Protein AF-A0A1Q5RA06-F1 (afdb_monomer_lite)

Radius of gyration: 14.05 Å; chains: 1; bounding box: 41×23×42 Å

Foldseek 3Di:
DAEDAELVSQQVVQVVQQVCQADEEEYEYPAAYEDDLPRAHDARRHQYEYEYEQVLHEYEPNLRAADHHHPDDHYHYHNYHYYSGDDDDDDDDDDD

Structure (mmCIF, N/CA/C/O backbone):
data_AF-A0A1Q5RA06-F1
#
_entry.id   AF-A0A1Q5RA06-F1
#
loop_
_atom_site.group_PDB
_atom_site.id
_atom_site.type_symbol
_atom_site.label_atom_id
_atom_site.label_alt_id
_atom_site.label_comp_id
_atom_site.label_asym_id
_atom_site.label_entity_id
_atom_site.label_seq_id
_atom_site.pdbx_PDB_ins_code
_atom_site.Cartn_x
_atom_site.Cartn_y
_atom_site.Cartn_z
_atom_site.occupancy
_atom_site.B_iso_or_equiv
_atom_site.auth_seq_id
_atom_site.auth_comp_id
_atom_site.auth_asym_id
_atom_site.auth_atom_id
_atom_site.pdbx_PDB_model_num
ATOM 1 N N . MET A 1 1 ? 12.248 0.221 3.513 1.00 90.38 1 MET A N 1
ATOM 2 C CA . MET A 1 1 ? 11.089 -0.254 4.302 1.00 90.38 1 MET A CA 1
ATOM 3 C C . MET A 1 1 ? 10.152 0.924 4.495 1.00 90.38 1 MET A C 1
ATOM 5 O O . MET A 1 1 ? 10.648 2.026 4.685 1.00 90.38 1 MET A O 1
ATOM 9 N N . LEU A 1 2 ? 8.846 0.706 4.384 1.00 98.12 2 LEU A N 1
ATOM 10 C CA . LEU A 1 2 ? 7.798 1.720 4.524 1.00 98.12 2 LEU A CA 1
ATOM 11 C C . LEU A 1 2 ? 6.869 1.310 5.674 1.00 98.12 2 LEU A C 1
ATOM 13 O O . LEU A 1 2 ? 6.726 0.117 5.942 1.00 98.12 2 LEU A O 1
ATOM 17 N N . ASN A 1 3 ? 6.234 2.275 6.335 1.00 98.31 3 ASN A N 1
ATOM 18 C CA . ASN A 1 3 ? 5.257 2.012 7.391 1.00 98.31 3 ASN A CA 1
ATOM 19 C C . ASN A 1 3 ? 3.995 2.840 7.142 1.00 98.31 3 ASN A C 1
ATOM 21 O O . ASN A 1 3 ? 4.096 3.976 6.680 1.00 98.31 3 ASN A O 1
ATOM 25 N N . ALA A 1 4 ? 2.838 2.279 7.476 1.00 98.50 4 ALA A N 1
ATOM 26 C CA . ALA A 1 4 ? 1.560 2.971 7.432 1.00 98.50 4 ALA A CA 1
ATOM 27 C C . ALA A 1 4 ? 0.791 2.752 8.738 1.00 98.50 4 ALA A C 1
ATOM 29 O O . ALA A 1 4 ? 0.573 1.612 9.151 1.00 98.50 4 ALA A O 1
ATOM 30 N N . SER A 1 5 ? 0.380 3.850 9.364 1.00 98.12 5 SER A N 1
ATOM 31 C CA . SER A 1 5 ? -0.419 3.874 10.598 1.00 98.12 5 SER A CA 1
ATOM 32 C C . SER A 1 5 ? -1.799 4.499 10.398 1.00 98.12 5 SER A C 1
ATOM 34 O O . SER A 1 5 ? -2.620 4.473 11.303 1.00 98.12 5 SER A O 1
ATOM 36 N N . ASP A 1 6 ? -2.058 5.080 9.231 1.00 97.75 6 ASP A N 1
ATOM 37 C CA . ASP A 1 6 ? -3.320 5.716 8.875 1.00 97.75 6 ASP A CA 1
ATOM 38 C C . ASP A 1 6 ? -3.515 5.705 7.351 1.00 97.75 6 ASP A C 1
ATOM 40 O O . ASP A 1 6 ? -2.669 5.235 6.582 1.00 97.75 6 ASP A O 1
ATOM 44 N N . GLY A 1 7 ? -4.651 6.235 6.901 1.00 96.94 7 GLY A N 1
ATOM 45 C CA . GLY A 1 7 ? -4.971 6.309 5.482 1.00 96.94 7 GLY A CA 1
ATOM 46 C C . GLY A 1 7 ? -3.967 7.136 4.670 1.00 96.94 7 GLY A C 1
ATOM 47 O O . GLY A 1 7 ? -3.621 6.759 3.554 1.00 96.94 7 GLY A O 1
ATOM 48 N N . ALA A 1 8 ? -3.467 8.242 5.226 1.00 97.44 8 ALA A N 1
ATOM 49 C CA . ALA A 1 8 ? -2.564 9.153 4.524 1.00 97.44 8 ALA A CA 1
ATOM 50 C C . ALA A 1 8 ? -1.169 8.539 4.318 1.00 97.44 8 ALA A C 1
ATOM 52 O O . ALA A 1 8 ? -0.627 8.572 3.212 1.00 97.44 8 ALA A O 1
ATOM 53 N N . SER A 1 9 ? -0.608 7.928 5.360 1.00 98.31 9 SER A N 1
ATOM 54 C CA . SER A 1 9 ? 0.667 7.207 5.304 1.00 98.31 9 SER A CA 1
ATOM 55 C C . SER A 1 9 ? 0.586 5.970 4.409 1.00 98.31 9 SER A C 1
ATOM 57 O O . SER A 1 9 ? 1.538 5.691 3.678 1.00 98.31 9 SER A O 1
ATOM 59 N N . LEU A 1 10 ? -0.559 5.277 4.374 1.00 98.25 10 LEU A N 1
ATOM 60 C CA . LEU A 1 10 ? -0.789 4.186 3.426 1.00 98.25 10 LEU A CA 1
ATOM 61 C C . LEU A 1 10 ? -0.782 4.684 1.976 1.00 98.25 10 LEU A C 1
ATOM 63 O O . LEU A 1 10 ? -0.095 4.099 1.140 1.00 98.25 10 LEU A O 1
ATOM 67 N N . VAL A 1 11 ? -1.483 5.783 1.679 1.00 98.31 11 VAL A N 1
ATOM 68 C CA . VAL A 1 11 ? -1.450 6.413 0.348 1.00 98.31 11 VAL A CA 1
ATOM 69 C C . VAL A 1 11 ? -0.020 6.796 -0.029 1.00 98.31 11 VAL A C 1
ATOM 71 O O . VAL A 1 11 ? 0.443 6.416 -1.100 1.00 98.31 11 VAL A O 1
ATOM 74 N N . ALA A 1 12 ? 0.714 7.475 0.855 1.00 98.44 12 ALA A N 1
ATOM 75 C CA . ALA A 1 12 ? 2.095 7.879 0.594 1.00 98.44 12 ALA A CA 1
ATOM 76 C C . ALA A 1 12 ? 3.026 6.678 0.330 1.00 98.44 12 ALA A C 1
ATOM 78 O O . ALA A 1 12 ? 3.859 6.717 -0.583 1.00 98.44 12 ALA A O 1
ATOM 79 N N . ALA A 1 13 ? 2.866 5.591 1.090 1.00 98.44 13 ALA A N 1
ATOM 80 C CA . ALA A 1 13 ? 3.645 4.373 0.905 1.00 98.44 13 ALA A CA 1
ATOM 81 C C . ALA A 1 13 ? 3.353 3.702 -0.445 1.00 98.44 13 ALA A C 1
ATOM 83 O O . ALA A 1 13 ? 4.284 3.341 -1.165 1.00 98.44 13 ALA A O 1
ATOM 84 N N . LEU A 1 14 ? 2.077 3.569 -0.814 1.00 98.06 14 LEU A N 1
ATOM 85 C CA . LEU A 1 14 ? 1.688 2.965 -2.087 1.00 98.06 14 LEU A CA 1
ATOM 86 C C . LEU A 1 14 ? 2.088 3.846 -3.285 1.00 98.06 14 LEU A C 1
ATOM 88 O O . LEU A 1 14 ? 2.590 3.317 -4.269 1.00 98.06 14 LEU A O 1
ATOM 92 N N . THR A 1 15 ? 1.991 5.176 -3.177 1.00 98.19 15 THR A N 1
ATOM 93 C CA . THR A 1 15 ? 2.512 6.117 -4.190 1.00 98.19 15 THR A CA 1
ATOM 94 C C . THR A 1 15 ? 4.026 5.985 -4.361 1.00 98.19 15 THR A C 1
ATOM 96 O O . THR A 1 15 ? 4.542 6.062 -5.473 1.00 98.19 15 THR A O 1
ATOM 99 N N . THR A 1 16 ? 4.765 5.758 -3.272 1.00 98.25 16 THR A N 1
ATOM 100 C CA . THR A 1 16 ? 6.215 5.514 -3.348 1.00 98.25 16 THR A CA 1
ATOM 101 C C . THR A 1 16 ? 6.520 4.237 -4.129 1.00 98.25 16 THR A C 1
ATOM 103 O O . THR A 1 16 ? 7.433 4.236 -4.950 1.00 98.25 16 THR A O 1
ATOM 106 N N . ILE A 1 17 ? 5.752 3.169 -3.896 1.00 98.00 17 ILE A N 1
ATOM 107 C CA . ILE A 1 17 ? 5.892 1.893 -4.610 1.00 98.00 17 ILE A CA 1
ATOM 108 C C . ILE A 1 17 ? 5.588 2.071 -6.104 1.00 98.00 17 ILE A C 1
ATOM 110 O O . ILE A 1 17 ? 6.383 1.643 -6.936 1.00 98.00 17 ILE A O 1
ATOM 114 N N . ASP A 1 18 ? 4.481 2.741 -6.430 1.00 97.12 18 ASP A N 1
ATOM 115 C CA . ASP A 1 18 ? 4.022 2.977 -7.805 1.00 97.12 18 ASP A CA 1
ATOM 116 C C . ASP A 1 18 ? 5.018 3.817 -8.625 1.00 97.12 18 ASP A C 1
ATOM 118 O O . ASP A 1 18 ? 5.332 3.488 -9.767 1.00 97.12 18 ASP A O 1
ATOM 122 N N . ASN A 1 19 ? 5.611 4.846 -8.011 1.00 97.31 19 ASN A N 1
ATOM 123 C CA . ASN A 1 19 ? 6.622 5.693 -8.655 1.00 97.31 19 ASN A CA 1
ATOM 124 C C . ASN A 1 19 ? 7.991 5.011 -8.825 1.00 97.31 19 ASN A C 1
ATOM 126 O O . ASN A 1 19 ? 8.849 5.530 -9.539 1.00 97.31 19 ASN A O 1
ATOM 130 N N . ASN A 1 20 ? 8.229 3.876 -8.162 1.00 97.19 20 ASN A N 1
ATOM 131 C CA . ASN A 1 20 ? 9.512 3.170 -8.180 1.00 97.19 20 ASN A CA 1
ATOM 132 C C . ASN A 1 20 ? 9.310 1.678 -8.502 1.00 97.19 20 ASN A C 1
ATOM 134 O O . ASN A 1 20 ? 9.699 0.813 -7.709 1.00 97.19 20 ASN A O 1
ATOM 138 N N . PRO A 1 21 ? 8.734 1.344 -9.673 1.00 96.12 21 PRO A N 1
ATOM 139 C CA . PRO A 1 21 ? 8.248 -0.002 -9.965 1.00 96.12 21 PRO A CA 1
ATOM 140 C C . PRO A 1 21 ? 9.357 -1.065 -9.956 1.00 96.12 21 PRO A C 1
ATOM 142 O O . PRO A 1 21 ? 9.085 -2.219 -9.635 1.00 96.12 21 PRO A O 1
ATOM 145 N N . GLY A 1 22 ? 10.605 -0.686 -10.255 1.00 97.50 22 GLY A N 1
ATOM 146 C CA . GLY A 1 22 ? 11.774 -1.574 -10.251 1.00 97.50 22 GLY A CA 1
ATOM 147 C C . GLY A 1 22 ? 12.317 -1.931 -8.864 1.00 97.50 22 GLY A C 1
ATOM 148 O O . GLY A 1 22 ? 13.163 -2.817 -8.753 1.00 97.50 22 GLY A O 1
ATOM 149 N N . THR A 1 23 ? 11.829 -1.302 -7.796 1.00 97.44 23 THR A N 1
ATOM 150 C CA . THR A 1 23 ? 12.363 -1.479 -6.440 1.00 97.44 23 THR A CA 1
ATOM 151 C C . THR A 1 23 ? 11.493 -2.430 -5.625 1.00 97.44 23 THR A C 1
ATOM 153 O O . THR A 1 23 ? 10.268 -2.348 -5.639 1.00 97.44 23 THR A O 1
ATOM 156 N N . SER A 1 24 ? 12.126 -3.348 -4.888 1.00 97.38 24 SER A N 1
ATOM 157 C CA . SER A 1 24 ? 11.407 -4.211 -3.946 1.00 97.38 24 SER A CA 1
ATOM 158 C C . SER A 1 24 ? 11.116 -3.467 -2.644 1.00 97.38 24 SER A C 1
ATOM 160 O O . SER A 1 24 ? 12.005 -2.838 -2.066 1.00 97.38 24 SER A O 1
ATOM 162 N N . TYR A 1 25 ? 9.886 -3.585 -2.147 1.00 98.38 25 TY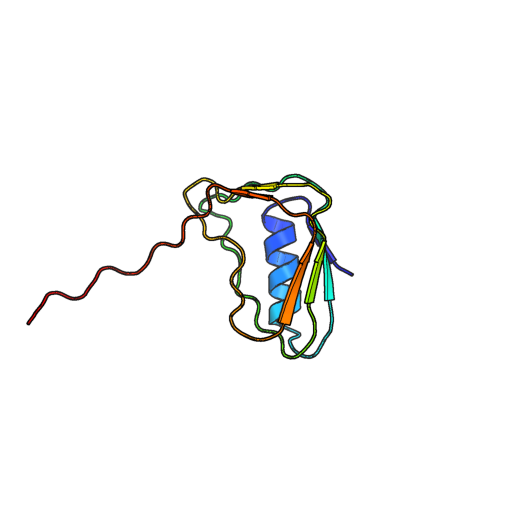R A N 1
ATOM 163 C CA . TYR A 1 25 ? 9.445 -2.903 -0.931 1.00 98.38 25 TYR A CA 1
ATOM 164 C C . TYR A 1 25 ? 8.857 -3.868 0.092 1.00 98.38 25 TYR A C 1
ATOM 166 O O . TYR A 1 25 ? 8.119 -4.792 -0.242 1.00 98.38 25 TYR A O 1
ATOM 174 N N . THR A 1 26 ? 9.128 -3.572 1.363 1.00 98.56 26 THR A N 1
ATOM 175 C CA . THR A 1 26 ? 8.363 -4.085 2.502 1.00 98.56 26 THR A CA 1
ATOM 176 C C . THR A 1 26 ? 7.607 -2.921 3.126 1.00 98.56 26 THR A C 1
ATOM 178 O O . THR A 1 26 ? 8.245 -1.956 3.563 1.00 98.56 26 THR A O 1
ATOM 181 N N . LEU A 1 27 ? 6.281 -3.021 3.156 1.00 98.62 27 LEU A N 1
ATOM 182 C CA . LEU A 1 27 ? 5.359 -2.100 3.813 1.00 98.62 27 LEU A CA 1
ATOM 183 C C . LEU A 1 27 ? 4.784 -2.777 5.060 1.00 98.62 27 LEU A C 1
ATOM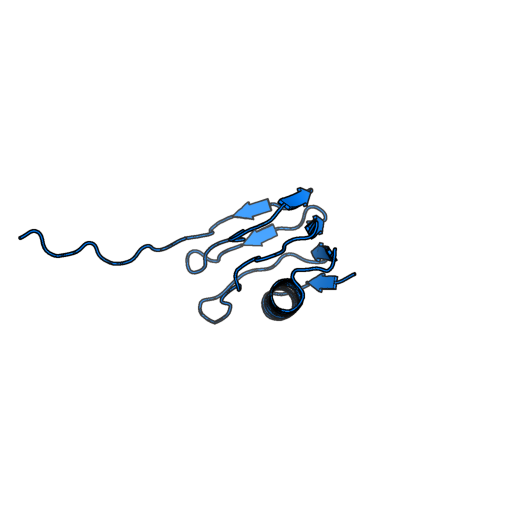 185 O O . LEU A 1 27 ? 4.142 -3.817 4.944 1.00 98.62 27 LEU A O 1
ATOM 189 N N . ASN A 1 28 ? 4.988 -2.191 6.237 1.00 98.75 28 ASN A N 1
ATOM 190 C CA . ASN A 1 28 ? 4.347 -2.656 7.465 1.00 98.75 28 ASN A CA 1
ATOM 191 C C . ASN A 1 28 ? 3.125 -1.795 7.786 1.00 98.75 28 ASN A C 1
ATOM 193 O O . ASN A 1 28 ? 3.222 -0.568 7.850 1.00 98.75 28 ASN A O 1
ATOM 197 N N . ILE A 1 29 ? 1.996 -2.445 8.037 1.00 98.69 29 ILE A N 1
ATOM 198 C CA . ILE A 1 29 ? 0.841 -1.829 8.678 1.00 98.69 29 ILE A CA 1
ATOM 199 C C . ILE A 1 29 ? 1.100 -1.860 10.183 1.00 98.69 29 ILE A C 1
ATOM 201 O O . ILE A 1 29 ? 1.395 -2.917 10.741 1.00 98.69 29 ILE A O 1
ATOM 205 N N . THR A 1 30 ? 1.064 -0.696 10.826 1.00 98.62 30 THR A N 1
ATOM 206 C CA . THR A 1 30 ? 1.446 -0.545 12.239 1.00 98.62 30 THR A CA 1
ATOM 207 C C . THR A 1 30 ? 0.272 -0.207 13.153 1.00 98.62 30 THR A C 1
ATOM 209 O O . THR A 1 30 ? 0.451 -0.197 14.369 1.00 98.62 30 THR A O 1
ATOM 212 N N . GLN A 1 31 ? -0.911 0.056 12.587 1.00 98.56 31 GLN A N 1
ATOM 213 C CA . GLN A 1 31 ? -2.174 0.297 13.291 1.00 98.56 31 GLN A CA 1
ATOM 214 C C . GLN A 1 31 ? -3.363 -0.125 12.415 1.00 98.56 31 GLN A C 1
ATOM 216 O O . GLN A 1 31 ? -3.205 -0.369 11.219 1.00 98.56 31 GLN A O 1
ATOM 221 N N . ASN A 1 32 ? -4.565 -0.178 12.995 1.00 98.69 32 ASN A N 1
ATOM 222 C CA . ASN A 1 32 ? -5.791 -0.286 12.205 1.00 98.69 32 ASN A CA 1
ATOM 223 C C . ASN A 1 32 ? -5.981 0.978 11.360 1.00 98.69 32 ASN A C 1
ATOM 225 O O . ASN A 1 32 ? -5.855 2.090 11.868 1.00 98.69 32 ASN A O 1
ATOM 229 N N . ILE A 1 33 ? -6.320 0.801 10.086 1.00 98.56 33 ILE A N 1
ATOM 230 C CA . ILE A 1 33 ? -6.496 1.885 9.122 1.00 98.56 33 ILE A CA 1
ATOM 231 C C . ILE A 1 33 ? -7.934 1.861 8.621 1.00 98.56 33 ILE A C 1
ATOM 233 O O . ILE A 1 33 ? -8.362 0.880 8.018 1.00 98.56 33 ILE A O 1
ATOM 237 N N . THR A 1 34 ? -8.657 2.962 8.811 1.00 97.94 34 THR A N 1
ATOM 238 C CA . THR A 1 34 ? -9.975 3.180 8.204 1.00 97.94 34 THR A CA 1
ATOM 239 C C . THR A 1 34 ? -9.849 4.177 7.061 1.00 97.94 34 THR A C 1
ATOM 241 O O . THR A 1 34 ? -9.365 5.295 7.245 1.00 97.94 34 THR A O 1
ATOM 244 N N . LEU A 1 35 ? -10.284 3.774 5.871 1.00 96.94 35 LEU A N 1
ATOM 245 C CA . LEU A 1 35 ? -10.362 4.631 4.700 1.00 96.94 35 LEU A CA 1
ATOM 246 C C . LEU A 1 35 ? -11.655 5.443 4.724 1.00 96.94 35 LEU A C 1
ATOM 248 O O . LEU A 1 35 ? -12.718 4.966 5.118 1.00 96.94 35 LEU A O 1
ATOM 252 N N . THR A 1 36 ? -11.556 6.678 4.248 1.00 95.50 36 THR A N 1
ATOM 253 C CA . THR A 1 36 ? -12.695 7.583 4.080 1.00 95.50 36 THR A CA 1
ATOM 254 C C . THR A 1 36 ? -12.840 7.964 2.610 1.00 95.50 36 THR A C 1
ATOM 256 O O . THR A 1 36 ? -11.978 7.658 1.784 1.00 95.50 36 THR A O 1
ATOM 259 N N . SER A 1 37 ? -13.904 8.682 2.251 1.00 90.88 37 SER A N 1
ATOM 260 C CA . SER A 1 37 ? -14.077 9.203 0.888 1.00 90.88 37 SER A 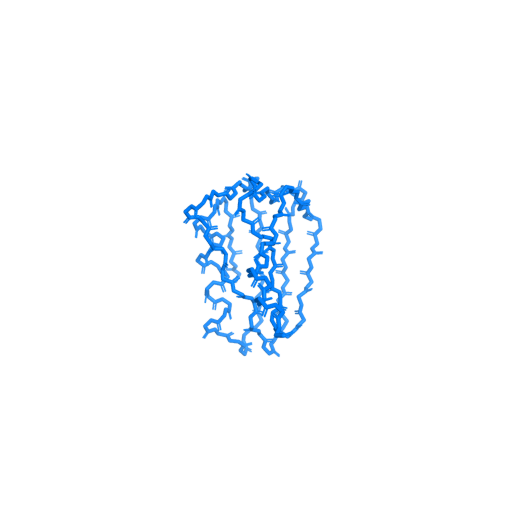CA 1
ATOM 261 C C . SER A 1 37 ? -12.900 10.073 0.416 1.00 90.88 37 SER A C 1
ATOM 263 O O . SER A 1 37 ? -12.625 10.103 -0.778 1.00 90.88 37 SER A O 1
ATOM 265 N N . GLY A 1 38 ? -12.164 10.715 1.333 1.00 90.19 38 GLY A N 1
ATOM 266 C CA . GLY A 1 38 ? -10.959 11.494 1.025 1.00 90.19 38 GLY A CA 1
ATOM 267 C C . GLY A 1 38 ? -9.669 10.674 0.898 1.00 90.19 38 GLY A C 1
ATOM 268 O O . GLY A 1 38 ? -8.626 11.231 0.568 1.00 90.19 38 GLY A O 1
ATOM 269 N N . THR A 1 39 ? -9.705 9.366 1.165 1.00 90.81 39 THR A N 1
ATOM 270 C CA . THR A 1 39 ? -8.522 8.494 1.195 1.00 90.81 39 THR A CA 1
ATOM 271 C C . THR A 1 39 ? -8.542 7.500 0.035 1.00 90.81 39 THR A C 1
ATO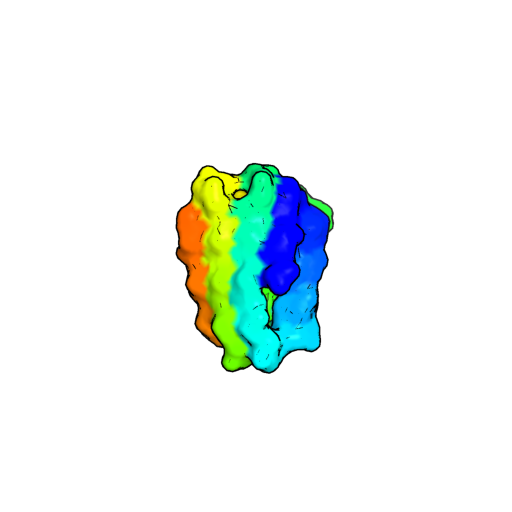M 273 O O . THR A 1 39 ? -8.810 6.312 0.211 1.00 90.81 39 THR A O 1
ATOM 276 N N . THR A 1 40 ? -8.254 7.982 -1.172 1.00 92.06 40 THR A N 1
ATOM 277 C CA . THR A 1 40 ? -8.157 7.117 -2.355 1.00 92.06 40 THR A CA 1
ATOM 278 C C . THR A 1 40 ? -6.796 6.437 -2.395 1.00 92.06 40 THR A C 1
ATOM 280 O O . THR A 1 40 ? -5.771 7.096 -2.563 1.00 92.06 40 THR A O 1
ATOM 283 N N . LEU A 1 41 ? -6.777 5.109 -2.269 1.00 95.50 41 LEU A N 1
ATOM 284 C CA . LEU A 1 41 ? -5.544 4.344 -2.438 1.00 95.50 41 LEU A CA 1
ATOM 285 C C . LEU A 1 41 ? -5.108 4.364 -3.912 1.00 95.50 41 LEU A C 1
ATOM 287 O O . LEU A 1 41 ? -5.954 4.140 -4.782 1.00 95.50 41 LEU A O 1
ATOM 291 N N . PRO A 1 42 ? -3.817 4.569 -4.225 1.00 95.81 42 PRO A N 1
ATOM 292 C CA . PRO A 1 42 ? -3.310 4.395 -5.582 1.00 95.81 42 PRO A CA 1
ATOM 293 C C . PRO A 1 42 ? -3.323 2.909 -5.977 1.00 95.81 42 PRO A C 1
ATOM 295 O O . PRO A 1 42 ? -3.767 2.030 -5.223 1.00 95.81 42 PRO A O 1
ATOM 298 N N . VAL A 1 43 ? -2.947 2.621 -7.218 1.00 95.88 43 VAL A N 1
ATOM 299 C CA . VAL A 1 43 ? -2.717 1.240 -7.655 1.00 95.88 43 VAL A CA 1
ATOM 300 C C . VAL A 1 43 ? -1.337 0.780 -7.192 1.00 95.88 43 VAL A C 1
ATOM 302 O O . VAL A 1 43 ? -0.497 1.593 -6.818 1.00 95.88 43 VAL A O 1
ATOM 305 N N . ILE A 1 44 ? -1.107 -0.527 -7.195 1.00 97.50 44 ILE A N 1
ATOM 306 C CA . ILE A 1 44 ? 0.228 -1.100 -7.050 1.00 97.50 44 ILE A CA 1
ATOM 307 C C . ILE A 1 44 ? 0.661 -1.558 -8.439 1.00 97.50 44 ILE A C 1
ATOM 309 O O . ILE A 1 44 ? 0.173 -2.574 -8.940 1.00 97.50 44 ILE A O 1
ATOM 313 N N . ASN A 1 45 ? 1.545 -0.787 -9.064 1.00 96.44 45 ASN A N 1
ATOM 314 C CA . ASN A 1 45 ? 2.200 -1.123 -10.320 1.00 96.44 45 ASN A CA 1
ATOM 315 C C . ASN A 1 45 ? 3.695 -1.322 -10.041 1.00 96.44 45 ASN A C 1
ATOM 317 O O . ASN A 1 45 ? 4.435 -0.356 -9.878 1.00 96.44 45 ASN A O 1
ATOM 321 N N . SER A 1 46 ? 4.148 -2.570 -9.923 1.00 95.81 46 SER A N 1
ATOM 322 C CA . SER A 1 46 ? 5.552 -2.868 -9.626 1.00 95.81 46 SER A CA 1
ATOM 323 C C . SER A 1 46 ? 6.057 -4.002 -10.508 1.00 95.81 46 SER A C 1
ATOM 325 O O . SER A 1 46 ? 5.384 -5.007 -10.686 1.00 95.81 46 SER A O 1
ATOM 327 N N . SER A 1 47 ? 7.265 -3.870 -11.050 1.00 96.38 47 SER A N 1
ATOM 328 C CA . SER A 1 47 ? 7.965 -4.967 -11.728 1.00 96.38 47 SER A CA 1
ATOM 329 C C . SER A 1 47 ? 8.820 -5.797 -10.761 1.00 96.38 47 SER A C 1
ATOM 331 O O . SER A 1 47 ? 9.410 -6.798 -11.160 1.00 96.38 47 SER A O 1
ATOM 333 N N . SER A 1 48 ? 8.899 -5.373 -9.497 1.00 96.56 48 SER A N 1
ATOM 334 C CA . SER A 1 48 ? 9.631 -6.010 -8.403 1.00 96.56 48 SER A CA 1
ATOM 335 C C . SER A 1 48 ? 8.674 -6.565 -7.342 1.00 96.56 48 SER A C 1
ATOM 337 O O . SER A 1 48 ? 7.456 -6.402 -7.413 1.00 96.56 48 SER A O 1
ATOM 339 N N . ARG A 1 49 ? 9.213 -7.273 -6.338 1.00 96.38 49 ARG A N 1
ATOM 340 C CA . ARG A 1 49 ? 8.393 -7.866 -5.274 1.00 96.38 49 ARG A CA 1
ATOM 341 C C . ARG A 1 49 ? 8.001 -6.821 -4.231 1.00 96.38 49 ARG A C 1
ATOM 343 O O . ARG A 1 49 ? 8.863 -6.192 -3.617 1.00 96.38 49 ARG A O 1
ATOM 350 N N . VAL A 1 50 ? 6.707 -6.731 -3.943 1.00 98.44 50 VAL A N 1
ATOM 351 C CA . VAL A 1 50 ? 6.175 -5.962 -2.811 1.00 98.44 50 VAL A CA 1
ATOM 352 C C . VAL A 1 50 ? 5.679 -6.931 -1.743 1.00 98.44 50 VAL A C 1
ATOM 354 O O . VAL A 1 50 ? 5.005 -7.915 -2.038 1.00 98.44 50 VAL A O 1
ATOM 357 N N . THR A 1 51 ? 6.025 -6.673 -0.487 1.00 98.69 51 THR A N 1
ATOM 358 C CA . THR A 1 51 ? 5.505 -7.407 0.672 1.00 98.69 51 THR A CA 1
ATOM 359 C C . THR A 1 51 ? 4.780 -6.437 1.592 1.00 98.69 51 THR A C 1
ATOM 361 O O . THR A 1 51 ? 5.368 -5.453 2.034 1.00 98.69 51 THR A O 1
ATOM 364 N N . ILE A 1 52 ? 3.516 -6.716 1.891 1.00 98.62 52 ILE A N 1
ATOM 365 C CA . ILE A 1 52 ? 2.693 -5.967 2.838 1.00 98.62 52 ILE A CA 1
ATOM 366 C C . ILE A 1 52 ? 2.510 -6.840 4.079 1.00 98.62 52 ILE A C 1
ATOM 368 O O . ILE A 1 52 ? 1.860 -7.883 4.031 1.00 98.62 52 ILE A O 1
ATOM 372 N N . ASN A 1 53 ? 3.093 -6.413 5.193 1.00 98.75 53 ASN A N 1
ATOM 373 C CA . ASN A 1 53 ? 2.948 -7.063 6.488 1.00 98.75 53 ASN A CA 1
ATOM 374 C C . ASN A 1 53 ? 1.840 -6.359 7.269 1.00 98.75 53 ASN A C 1
ATOM 376 O O . ASN A 1 53 ? 2.024 -5.240 7.735 1.00 98.75 53 ASN A O 1
ATOM 380 N N . GLY A 1 54 ? 0.696 -7.017 7.405 1.00 98.31 54 GLY A N 1
ATOM 381 C CA . GLY A 1 54 ? -0.486 -6.488 8.074 1.00 98.31 54 GLY A CA 1
ATOM 382 C C . GLY A 1 54 ? -0.416 -6.469 9.594 1.00 98.31 54 GLY A C 1
ATOM 383 O O . GLY A 1 54 ? -1.167 -5.728 10.207 1.00 98.31 54 GLY A O 1
ATOM 384 N N . GLY A 1 55 ? 0.456 -7.266 10.220 1.00 97.44 55 GLY A N 1
ATOM 385 C CA . GLY A 1 55 ? 0.647 -7.242 11.676 1.00 97.44 55 GLY A CA 1
ATOM 386 C C . GLY A 1 55 ? -0.589 -7.625 12.506 1.00 97.44 55 GLY A C 1
ATOM 387 O O . GLY A 1 55 ? -0.670 -7.230 13.663 1.00 97.44 55 GLY A O 1
ATOM 388 N N . ASN A 1 56 ? -1.535 -8.380 11.936 1.00 98.31 56 ASN A N 1
ATOM 389 C CA . ASN A 1 56 ? -2.871 -8.661 12.485 1.00 98.31 56 ASN A CA 1
ATOM 390 C C . ASN A 1 56 ? -3.774 -7.419 12.629 1.00 98.31 56 ASN A C 1
ATOM 392 O O . ASN A 1 56 ? -4.787 -7.473 13.326 1.00 98.31 56 ASN A O 1
ATOM 396 N N . PHE A 1 57 ? -3.433 -6.311 11.968 1.00 98.81 57 PHE A N 1
ATOM 397 C CA . PHE A 1 57 ? -4.282 -5.127 11.895 1.00 98.81 57 PHE A CA 1
ATOM 398 C C . PHE A 1 57 ? -5.337 -5.250 10.793 1.00 98.81 57 PHE A C 1
ATOM 400 O O . PHE A 1 57 ? -5.343 -6.182 9.981 1.00 98.81 57 PHE A O 1
ATOM 407 N N . THR A 1 58 ? -6.244 -4.278 10.783 1.00 98.81 58 THR A N 1
ATOM 408 C CA . THR A 1 58 ? -7.346 -4.179 9.828 1.00 98.81 58 THR A CA 1
ATOM 409 C C . THR A 1 58 ? -7.161 -2.990 8.892 1.00 98.81 58 THR A C 1
ATOM 411 O O . THR A 1 58 ? -6.883 -1.880 9.342 1.00 98.81 58 THR A O 1
ATOM 414 N N . LEU A 1 59 ? -7.373 -3.218 7.596 1.00 98.56 59 LEU A N 1
ATOM 415 C CA . LEU A 1 59 ? -7.669 -2.197 6.597 1.00 98.56 59 LEU A CA 1
ATOM 416 C C . LEU A 1 59 ? -9.183 -2.195 6.344 1.00 98.56 59 LEU A C 1
ATOM 418 O O . LEU A 1 59 ? -9.719 -3.092 5.691 1.00 98.56 59 LEU A O 1
ATOM 422 N N . ASP A 1 60 ? -9.870 -1.192 6.875 1.00 98.38 60 ASP A N 1
ATOM 423 C CA . ASP A 1 60 ? -11.308 -0.998 6.717 1.00 98.38 60 ASP A CA 1
ATOM 424 C C . ASP A 1 60 ? -11.577 0.004 5.586 1.00 98.38 60 ASP A C 1
ATOM 426 O O . ASP A 1 60 ? -11.148 1.154 5.652 1.00 98.38 60 ASP A O 1
ATOM 430 N N . GLY A 1 61 ? -12.277 -0.416 4.532 1.00 97.31 61 GLY A N 1
ATOM 431 C CA . GLY A 1 61 ? -12.623 0.444 3.395 1.00 97.31 61 GLY A CA 1
ATOM 432 C C . GLY A 1 61 ? -13.755 1.447 3.654 1.00 97.31 61 GLY A C 1
ATOM 433 O O . GLY A 1 61 ? -14.119 2.209 2.753 1.00 97.31 61 GLY A O 1
ATOM 434 N N . GLY A 1 62 ? -14.356 1.432 4.846 1.00 96.06 62 GLY A N 1
ATOM 435 C CA . GLY A 1 62 ? -15.414 2.345 5.275 1.00 96.06 62 GLY A CA 1
ATOM 436 C C . GLY A 1 62 ? -16.715 2.244 4.471 1.00 96.06 62 GLY A C 1
ATOM 437 O O . GLY A 1 62 ? -17.545 3.145 4.542 1.00 96.06 62 GLY A O 1
ATOM 438 N N . GLY A 1 63 ? -16.888 1.210 3.638 1.00 95.88 63 GLY A N 1
ATOM 439 C CA . GLY A 1 63 ? -18.002 1.093 2.685 1.00 95.88 63 GLY A CA 1
ATOM 440 C C . GLY A 1 63 ? -17.926 2.067 1.496 1.00 95.88 63 GLY A C 1
ATOM 441 O O . GLY A 1 63 ? -18.846 2.135 0.669 1.00 95.88 63 GLY A O 1
ATOM 442 N N . VAL A 1 64 ? -16.843 2.842 1.403 1.00 93.62 64 VAL A N 1
ATOM 443 C CA . VAL A 1 64 ? -16.705 3.974 0.472 1.00 93.62 64 VAL A CA 1
ATOM 444 C C . VAL A 1 64 ? -15.478 3.876 -0.425 1.00 93.62 64 VAL A C 1
ATOM 446 O O . VAL A 1 64 ? -15.476 4.489 -1.488 1.00 93.62 64 VAL A O 1
ATOM 449 N N . GLN A 1 65 ? -14.465 3.102 -0.032 1.00 94.50 65 GLN A N 1
ATOM 450 C CA . GLN A 1 65 ? -13.224 2.932 -0.780 1.00 94.50 65 GLN A CA 1
ATOM 451 C C . GLN A 1 65 ? -12.950 1.467 -1.099 1.00 94.50 65 GLN A C 1
ATOM 453 O O . GLN A 1 65 ? -13.307 0.559 -0.345 1.00 94.50 65 GLN A O 1
ATOM 458 N N . ARG A 1 66 ? -12.258 1.245 -2.219 1.00 95.31 66 ARG A N 1
ATOM 459 C CA . ARG A 1 66 ? -11.731 -0.074 -2.579 1.00 95.31 66 ARG A CA 1
ATOM 460 C C . ARG A 1 66 ? -10.569 -0.469 -1.665 1.00 95.31 66 ARG A C 1
ATOM 462 O O . ARG A 1 66 ? -9.927 0.376 -1.048 1.00 95.31 66 ARG A O 1
ATOM 469 N N . GLY A 1 67 ? -10.265 -1.763 -1.643 1.00 95.25 67 GLY A N 1
ATOM 470 C CA . GLY A 1 67 ? -9.065 -2.283 -0.996 1.00 95.25 67 GLY A CA 1
ATOM 471 C C . GLY A 1 67 ? -7.801 -2.069 -1.836 1.00 95.25 67 GLY A C 1
ATOM 472 O O . GLY A 1 67 ? -7.739 -1.220 -2.736 1.00 95.25 67 GLY A O 1
ATOM 473 N N . LEU A 1 68 ? -6.789 -2.891 -1.556 1.00 96.75 68 LEU A N 1
ATOM 474 C CA . LEU A 1 68 ? -5.557 -2.956 -2.342 1.00 96.75 68 LEU A CA 1
ATOM 475 C C . LEU A 1 68 ? -5.877 -3.358 -3.790 1.00 96.75 68 LEU A C 1
ATOM 477 O O . LEU A 1 68 ? -6.637 -4.296 -4.018 1.00 96.75 68 LEU A O 1
ATOM 481 N N . PHE A 1 69 ? -5.283 -2.666 -4.763 1.00 96.50 69 PHE A N 1
ATOM 482 C CA . PHE A 1 69 ? -5.443 -2.992 -6.180 1.00 96.50 69 PHE A CA 1
ATOM 483 C C . PHE A 1 69 ? -4.074 -3.179 -6.820 1.00 96.50 69 PHE A C 1
ATOM 485 O O . PHE A 1 69 ? -3.336 -2.214 -7.013 1.00 96.50 69 PHE A O 1
ATOM 492 N N . VAL A 1 70 ? -3.743 -4.432 -7.121 1.00 97.38 70 VAL A N 1
ATOM 493 C CA . VAL A 1 70 ? -2.519 -4.793 -7.835 1.00 97.38 70 VAL A CA 1
ATOM 494 C C . VAL A 1 70 ? -2.805 -4.700 -9.325 1.00 97.38 70 VAL A C 1
ATOM 496 O O . VAL A 1 70 ? -3.546 -5.519 -9.863 1.00 97.38 70 VAL A O 1
ATOM 499 N N . TYR A 1 71 ? -2.252 -3.678 -9.971 1.00 96.88 71 TYR A N 1
ATOM 500 C CA . TYR A 1 71 ? -2.369 -3.504 -11.414 1.00 96.88 71 TYR A CA 1
ATOM 501 C C . TYR A 1 71 ? -1.362 -4.391 -12.152 1.00 96.88 71 TYR A C 1
ATOM 503 O O . TYR A 1 71 ? -1.704 -5.031 -13.143 1.00 96.88 71 TYR A O 1
ATOM 511 N N . SER A 1 72 ? -0.128 -4.464 -11.647 1.00 96.00 72 SER A N 1
ATOM 512 C CA . SER A 1 72 ? 0.906 -5.354 -12.173 1.00 96.00 72 SER A CA 1
ATOM 513 C C . SER A 1 72 ? 1.892 -5.772 -11.078 1.00 96.00 72 SER A C 1
ATOM 515 O O . SER A 1 72 ? 2.029 -5.092 -10.055 1.00 96.00 72 SER A O 1
ATOM 517 N N . GLY A 1 73 ? 2.579 -6.894 -11.304 1.00 95.31 73 GLY A N 1
ATOM 518 C CA . GLY A 1 73 ? 3.599 -7.418 -10.399 1.00 95.31 73 GLY A CA 1
ATOM 519 C C . GLY A 1 73 ? 3.105 -8.446 -9.394 1.00 95.31 73 GLY A C 1
ATOM 520 O O . GLY A 1 73 ? 1.972 -8.923 -9.446 1.00 95.31 73 GLY A O 1
ATOM 521 N N . THR A 1 74 ? 3.990 -8.772 -8.452 1.00 97.06 74 THR A N 1
ATOM 522 C CA . THR A 1 74 ? 3.732 -9.755 -7.395 1.00 97.06 74 THR A CA 1
ATOM 523 C C . THR A 1 74 ? 3.720 -9.067 -6.038 1.00 97.06 74 THR A C 1
ATOM 525 O O . THR A 1 74 ? 4.742 -8.544 -5.580 1.00 97.06 74 THR A O 1
ATOM 528 N N . VAL A 1 75 ? 2.569 -9.127 -5.366 1.00 98.25 75 VAL A N 1
ATOM 529 C CA . VAL A 1 75 ? 2.376 -8.584 -4.019 1.00 98.25 75 VAL A CA 1
ATOM 530 C C . VAL A 1 75 ? 2.044 -9.717 -3.057 1.00 98.25 75 VAL A C 1
ATOM 532 O O . VAL A 1 75 ? 1.039 -10.402 -3.221 1.00 98.25 75 VAL A O 1
ATOM 535 N N . ALA A 1 76 ? 2.878 -9.901 -2.035 1.00 98.50 76 ALA A N 1
ATOM 536 C CA . ALA A 1 76 ? 2.566 -10.768 -0.905 1.00 98.50 76 ALA A CA 1
ATOM 537 C C . ALA A 1 76 ? 1.883 -9.943 0.190 1.00 98.50 76 ALA A C 1
ATOM 539 O O . ALA A 1 76 ? 2.429 -8.922 0.609 1.00 98.50 76 ALA A O 1
ATOM 540 N N . VAL A 1 77 ? 0.717 -10.380 0.667 1.00 98.38 77 VAL A N 1
ATOM 541 C CA . VAL A 1 77 ? 0.002 -9.754 1.788 1.00 98.38 77 VAL A CA 1
ATOM 542 C C . VAL A 1 77 ? -0.076 -10.762 2.926 1.00 98.38 77 VAL A C 1
ATOM 544 O O . VAL A 1 77 ? -0.649 -11.835 2.762 1.00 98.38 77 VAL A O 1
ATOM 547 N N . ASN A 1 78 ? 0.505 -10.420 4.073 1.00 98.50 78 ASN A N 1
ATOM 548 C CA . ASN A 1 78 ? 0.622 -11.319 5.218 1.00 98.50 78 ASN A CA 1
ATOM 549 C C . ASN A 1 78 ? -0.144 -10.747 6.409 1.00 98.50 78 ASN A C 1
ATOM 551 O O . ASN A 1 78 ? 0.125 -9.614 6.797 1.00 98.50 78 ASN A O 1
ATOM 555 N N . ASN A 1 79 ? -1.017 -11.532 7.045 1.00 98.31 79 ASN A N 1
ATOM 556 C CA . ASN A 1 79 ? -1.645 -11.185 8.329 1.00 98.31 79 ASN A CA 1
ATOM 557 C C . ASN A 1 79 ? -2.350 -9.808 8.335 1.00 98.31 79 ASN A C 1
ATOM 559 O O . ASN A 1 79 ? -2.143 -9.018 9.252 1.00 98.31 79 ASN A O 1
ATOM 563 N N . LEU A 1 80 ? -3.131 -9.497 7.294 1.00 98.62 80 LEU A N 1
ATOM 564 C CA . LEU A 1 80 ? -3.932 -8.270 7.182 1.00 98.62 80 LEU A CA 1
ATOM 565 C C . LEU A 1 80 ? -5.406 -8.644 7.010 1.00 98.62 80 LEU A C 1
ATOM 567 O O . LEU A 1 80 ? -5.747 -9.333 6.047 1.00 98.62 80 LEU A O 1
ATOM 571 N N . THR A 1 81 ? -6.279 -8.149 7.883 1.00 98.75 81 THR A N 1
ATOM 572 C CA . THR A 1 81 ? -7.727 -8.212 7.645 1.00 98.75 81 THR A CA 1
ATOM 573 C C . THR A 1 81 ? -8.115 -7.067 6.717 1.00 98.75 81 THR A C 1
ATO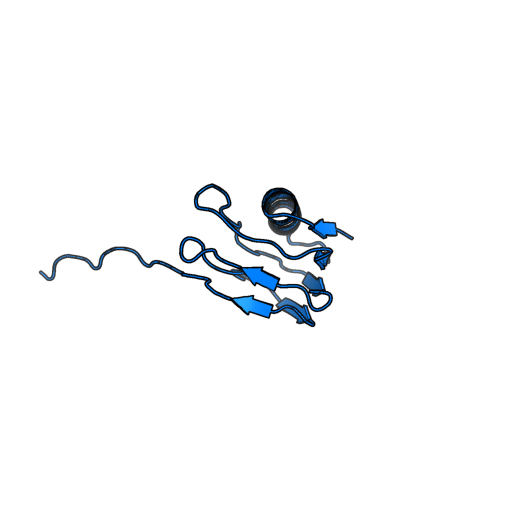M 575 O O . THR A 1 81 ? -7.796 -5.916 6.999 1.00 98.75 81 THR A O 1
ATOM 578 N N . ILE A 1 82 ? -8.811 -7.358 5.618 1.00 98.31 82 ILE A N 1
ATOM 579 C CA . ILE A 1 82 ? -9.414 -6.335 4.754 1.00 98.31 82 ILE A CA 1
ATOM 580 C C . ILE A 1 82 ? -10.928 -6.479 4.864 1.00 98.31 82 ILE A C 1
ATOM 582 O O . ILE A 1 82 ? -11.467 -7.541 4.557 1.00 98.31 82 ILE A O 1
ATOM 586 N N . GLN A 1 83 ? -11.610 -5.422 5.297 1.00 98.44 83 GLN A N 1
ATOM 587 C CA . GLN A 1 83 ? -13.060 -5.429 5.504 1.00 98.44 83 GLN A CA 1
ATOM 588 C C . GLN A 1 83 ? -13.714 -4.174 4.934 1.00 98.44 83 GLN A C 1
ATOM 590 O O . GLN A 1 83 ? -13.042 -3.171 4.699 1.00 98.44 83 GLN A O 1
ATOM 595 N N . ASN A 1 84 ? -15.028 -4.235 4.700 1.00 97.62 84 ASN A N 1
ATOM 596 C CA . ASN A 1 84 ? -15.852 -3.109 4.234 1.00 97.62 84 ASN A CA 1
ATOM 597 C C . ASN A 1 84 ? -15.274 -2.365 3.010 1.00 97.62 84 ASN A C 1
ATOM 599 O O . ASN A 1 84 ? -15.532 -1.178 2.809 1.00 97.62 84 ASN A O 1
ATOM 603 N N . ALA A 1 85 ? -14.473 -3.051 2.194 1.00 96.75 85 ALA A N 1
ATOM 604 C CA . ALA A 1 85 ? -13.869 -2.508 0.990 1.00 96.75 85 ALA A CA 1
ATOM 605 C C . ALA A 1 85 ? -14.846 -2.636 -0.181 1.00 96.75 85 ALA A C 1
ATOM 607 O O . ALA A 1 85 ? -15.311 -3.731 -0.494 1.00 96.75 85 ALA A O 1
ATOM 608 N N . VAL A 1 86 ? -15.141 -1.520 -0.845 1.00 94.19 86 VAL A N 1
ATOM 609 C CA . VAL A 1 86 ? -16.113 -1.449 -1.940 1.00 94.19 86 VAL A CA 1
ATOM 610 C C . VAL A 1 86 ? -15.430 -0.930 -3.199 1.00 94.19 86 VAL A C 1
ATOM 612 O O . VAL A 1 86 ? -15.054 0.236 -3.287 1.00 94.19 86 VAL A O 1
ATOM 615 N N . ALA A 1 87 ? -15.303 -1.794 -4.207 1.00 90.00 87 ALA A N 1
ATOM 616 C CA . ALA A 1 87 ? -14.939 -1.386 -5.559 1.00 90.00 87 ALA A CA 1
ATOM 617 C C . ALA A 1 87 ? -16.219 -1.060 -6.344 1.00 90.00 87 ALA A C 1
ATOM 619 O O . ALA A 1 87 ? -17.006 -1.954 -6.650 1.00 90.00 87 ALA A O 1
ATOM 620 N N . ARG A 1 88 ? -16.452 0.223 -6.648 1.00 85.31 88 ARG A N 1
ATOM 621 C CA . ARG A 1 88 ? -17.601 0.660 -7.457 1.00 85.31 88 ARG A CA 1
ATOM 622 C C . ARG A 1 88 ? -17.182 0.760 -8.922 1.00 85.31 88 ARG A C 1
ATOM 624 O O . ARG A 1 88 ? -16.306 1.555 -9.253 1.00 85.31 88 ARG A O 1
ATOM 631 N N . GLY A 1 89 ? -17.786 -0.066 -9.776 1.00 80.50 89 GLY A N 1
ATOM 632 C CA . GLY A 1 89 ? -17.641 0.040 -11.229 1.00 80.50 89 GLY A CA 1
ATOM 633 C C . GLY A 1 89 ? -18.358 1.272 -11.790 1.00 80.50 89 GLY A C 1
ATOM 634 O O . GLY A 1 89 ? -19.151 1.908 -11.095 1.00 80.50 89 GLY A O 1
ATOM 635 N N . GLY A 1 90 ? -18.078 1.610 -13.050 1.00 74.50 90 GLY A N 1
ATOM 636 C CA . GLY A 1 90 ? -18.826 2.646 -13.766 1.00 74.50 90 GLY A CA 1
ATOM 637 C C . GLY A 1 90 ? -20.260 2.209 -14.083 1.00 74.50 90 GLY A C 1
ATOM 638 O O . GLY A 1 90 ? -20.564 1.015 -14.096 1.00 74.50 90 GLY A O 1
ATOM 639 N N . ASN A 1 91 ? -21.137 3.174 -14.373 1.00 80.38 91 ASN A N 1
ATOM 640 C CA . ASN A 1 91 ? -22.468 2.874 -14.901 1.00 80.38 91 ASN A CA 1
ATOM 641 C C . ASN A 1 91 ? -22.328 2.144 -16.247 1.00 80.38 91 ASN A C 1
ATOM 643 O O . ASN A 1 91 ? -21.555 2.576 -17.104 1.00 80.38 91 ASN A O 1
ATOM 647 N N . GLY A 1 92 ? -23.070 1.048 -16.434 1.00 83.88 92 GLY A N 1
ATOM 648 C CA . GLY A 1 92 ? -23.161 0.381 -17.734 1.00 83.88 92 GLY A CA 1
ATOM 649 C C . GLY A 1 92 ? -23.720 1.332 -18.798 1.00 83.88 92 GLY A C 1
ATOM 650 O O . GLY A 1 92 ? -24.520 2.213 -18.480 1.00 83.88 92 GLY A O 1
ATOM 651 N N . GLY A 1 93 ? -23.281 1.181 -20.050 1.00 85.00 93 GLY A N 1
ATOM 652 C CA . GLY A 1 93 ? -23.803 1.984 -21.158 1.00 85.00 93 GLY A CA 1
ATOM 653 C C . GLY A 1 93 ? -25.293 1.719 -21.397 1.00 85.00 93 GLY A C 1
ATOM 654 O O . GLY A 1 93 ? -25.772 0.611 -21.157 1.00 85.00 93 GLY A O 1
ATOM 655 N N . ASN A 1 94 ? -26.023 2.725 -21.888 1.00 81.88 94 ASN A N 1
ATOM 656 C CA . ASN A 1 94 ? -27.392 2.519 -22.359 1.00 81.88 94 ASN A CA 1
ATOM 657 C C . ASN A 1 94 ? -27.343 1.549 -23.547 1.00 81.88 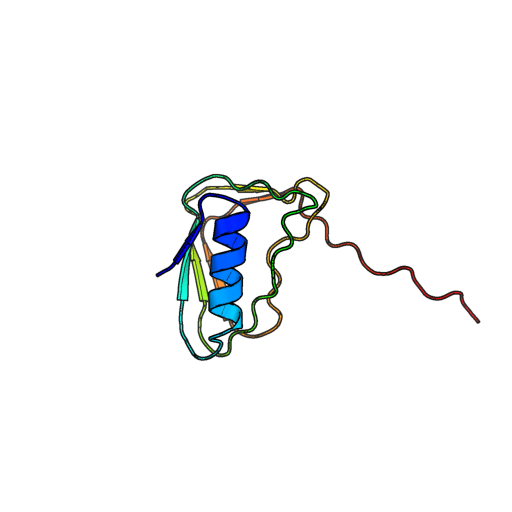94 ASN A C 1
ATOM 659 O O . ASN A 1 94 ? -26.634 1.816 -24.517 1.00 81.88 94 ASN A O 1
ATOM 663 N N . GLY A 1 95 ? -28.046 0.417 -23.446 1.00 78.06 95 GLY A N 1
ATOM 664 C CA . GLY A 1 95 ? -28.165 -0.538 -24.548 1.00 78.06 95 GLY A CA 1
ATOM 665 C C . GLY A 1 95 ? -28.667 0.164 -25.810 1.00 78.06 95 GLY A C 1
ATOM 666 O O . GLY A 1 95 ? -29.584 0.983 -25.722 1.00 78.06 95 GLY A O 1
ATOM 667 N N . GLY A 1 96 ? -28.006 -0.102 -26.939 1.00 64.88 96 GLY A N 1
ATOM 668 C CA . GLY A 1 96 ? -28.417 0.378 -28.261 1.00 64.88 96 GLY A CA 1
ATOM 669 C C . GLY A 1 96 ? -29.594 -0.397 -28.830 1.00 64.88 96 GLY A C 1
ATOM 670 O O . GLY A 1 96 ? -29.847 -1.525 -28.347 1.00 64.88 96 GLY A O 1
#

pLDDT: mean 95.35, std 5.81, range [64.88, 98.81]

Sequence (96 aa):
MLNASDGASLVAALTTIDNNPGTSYTLNITQNITLTSGTTLPVINSSSRVTINGGNFTLDGGGVQRGLFVYSGTVAVNNLTIQNAVARGGNGGNGG

Secondary structure (DSSP, 8-state):
-EEESSHHHHHHHHHHHHH-TTS-EEEEE-S-EE--TT-----EEEEEEEEEE-TT-EEE-TTTS----EEEEEEEEES-EEES---PPPPPPPP-